Protein AF-A0A645JCH7-F1 (afdb_monomer_lite)

Organism: NCBI:txid1076179

Sequence (57 aa):
MKRIIYRWRVSHPEHGSAEVVGVNRYEAILAAAKIWRVPWTPIARACVYEKLGEVAS

Structure (mmCIF, N/CA/C/O backbone):
data_AF-A0A645JCH7-F1
#
_entry.id   AF-A0A645JCH7-F1
#
loop_
_atom_site.group_PDB
_atom_site.id
_atom_site.type_symbol
_atom_site.label_atom_id
_atom_site.label_alt_id
_atom_site.label_comp_id
_atom_site.label_asym_id
_atom_site.label_entity_id
_atom_site.label_seq_id
_atom_site.pdbx_PDB_ins_code
_atom_site.Cartn_x
_atom_site.Cartn_y
_atom_site.Cartn_z
_atom_site.occupancy
_atom_site.B_iso_or_equiv
_atom_site.auth_seq_id
_atom_site.auth_comp_id
_atom_site.auth_asym_id
_atom_site.auth_atom_id
_atom_site.pdbx_PDB_model_num
ATOM 1 N N . MET A 1 1 ? -19.118 -3.964 14.449 1.00 52.91 1 MET A N 1
ATOM 2 C CA . MET A 1 1 ? -17.660 -3.714 14.549 1.00 52.91 1 MET A CA 1
ATOM 3 C C . MET A 1 1 ? -17.320 -2.524 13.665 1.00 52.91 1 MET A C 1
ATOM 5 O O . MET A 1 1 ? -17.543 -2.619 12.464 1.00 52.91 1 MET A O 1
ATOM 9 N N . LYS A 1 2 ? -16.848 -1.402 14.228 1.00 58.00 2 LYS A N 1
ATOM 10 C CA . LYS A 1 2 ? -16.358 -0.271 13.422 1.00 58.00 2 LYS A CA 1
ATOM 11 C C . LYS A 1 2 ? -15.026 -0.684 12.797 1.00 58.00 2 LYS A C 1
ATOM 13 O O . LYS A 1 2 ? -14.067 -0.929 13.525 1.00 58.00 2 LYS A O 1
ATOM 18 N N . ARG A 1 3 ? -14.974 -0.828 11.470 1.00 70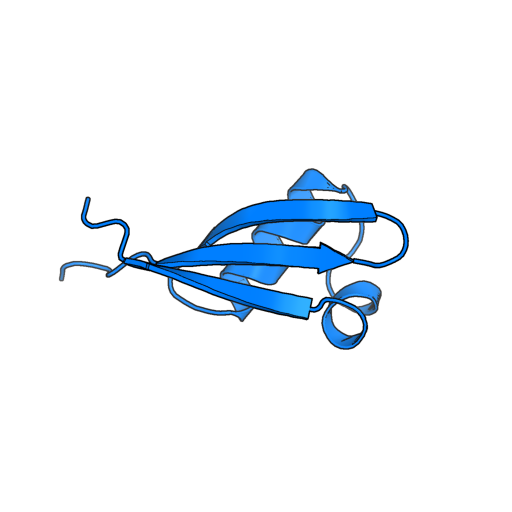.50 3 ARG A N 1
ATOM 19 C CA . ARG A 1 3 ? -13.693 -0.948 10.768 1.00 70.50 3 ARG A CA 1
ATOM 20 C C . ARG A 1 3 ? -13.106 0.445 10.707 1.00 70.50 3 ARG A C 1
ATOM 22 O O . ARG A 1 3 ? -13.630 1.301 10.006 1.00 70.50 3 ARG A O 1
ATOM 29 N N . ILE A 1 4 ? -12.060 0.659 11.485 1.00 79.38 4 ILE A N 1
ATOM 30 C CA . ILE A 1 4 ? -11.281 1.876 11.391 1.00 79.38 4 ILE A CA 1
ATOM 31 C C . ILE A 1 4 ? -10.577 1.861 10.033 1.00 79.38 4 ILE A C 1
ATOM 33 O O . ILE A 1 4 ? -9.804 0.947 9.739 1.00 79.38 4 ILE A O 1
ATOM 37 N N . ILE A 1 5 ? -10.886 2.845 9.196 1.00 86.62 5 ILE A N 1
ATOM 38 C CA . ILE A 1 5 ? -10.240 3.029 7.902 1.00 86.62 5 ILE A CA 1
ATOM 39 C C . ILE A 1 5 ? -9.211 4.136 8.072 1.00 86.62 5 ILE A C 1
ATOM 41 O O . ILE A 1 5 ? -9.493 5.179 8.651 1.00 86.62 5 ILE A O 1
ATOM 45 N N . TYR A 1 6 ? -8.006 3.917 7.568 1.00 88.56 6 TYR A N 1
ATOM 46 C CA . TYR A 1 6 ? -6.962 4.928 7.578 1.00 88.56 6 TYR A CA 1
ATOM 47 C C . TYR A 1 6 ? -6.773 5.493 6.176 1.00 88.56 6 TYR A C 1
ATOM 49 O O . TYR A 1 6 ? -6.894 4.776 5.179 1.00 88.56 6 TYR A O 1
ATOM 57 N N . ARG A 1 7 ? -6.454 6.785 6.104 1.00 91.56 7 ARG A N 1
ATOM 58 C CA . ARG A 1 7 ? -5.977 7.421 4.882 1.00 91.56 7 ARG A CA 1
ATOM 59 C C . ARG A 1 7 ? -4.482 7.172 4.775 1.00 91.56 7 ARG A C 1
ATOM 61 O O . ARG A 1 7 ? -3.725 7.439 5.710 1.00 91.56 7 ARG A O 1
ATOM 68 N N . TRP A 1 8 ? -4.071 6.668 3.628 1.00 93.38 8 TRP A N 1
ATOM 69 C CA . TRP A 1 8 ? -2.692 6.377 3.293 1.00 93.38 8 TRP A CA 1
ATOM 70 C C . TRP A 1 8 ? -2.313 7.154 2.043 1.00 93.38 8 TRP A C 1
ATOM 72 O O . TRP A 1 8 ? -3.082 7.231 1.089 1.00 93.38 8 TRP A O 1
ATOM 82 N N . ARG A 1 9 ? -1.103 7.695 2.029 1.00 93.56 9 ARG A N 1
ATOM 83 C CA . ARG A 1 9 ? -0.467 8.208 0.825 1.00 93.56 9 ARG A CA 1
ATOM 84 C C . ARG A 1 9 ? 0.581 7.204 0.391 1.00 93.56 9 ARG A C 1
ATOM 86 O O . ARG A 1 9 ? 1.522 6.945 1.132 1.00 93.56 9 ARG A O 1
ATOM 93 N N . VAL A 1 10 ? 0.398 6.618 -0.781 1.00 93.06 10 VAL A N 1
ATOM 94 C CA . VAL A 1 10 ? 1.338 5.668 -1.371 1.00 93.06 10 VAL A CA 1
ATOM 95 C C . VAL A 1 10 ? 2.051 6.370 -2.513 1.00 93.06 10 VAL A C 1
ATOM 97 O O . VAL A 1 10 ? 1.412 6.801 -3.464 1.00 93.06 10 VAL A O 1
ATOM 100 N N . SER A 1 11 ? 3.367 6.492 -2.429 1.00 92.19 11 SER A N 1
ATOM 101 C CA . SER A 1 11 ? 4.204 7.081 -3.471 1.00 92.19 11 SER A CA 1
ATOM 102 C C . SER A 1 11 ? 5.065 6.012 -4.120 1.00 92.19 11 SER A C 1
ATOM 104 O O . SER A 1 11 ? 5.714 5.232 -3.429 1.00 92.19 11 SER A O 1
ATOM 106 N N . HIS A 1 12 ? 5.079 5.983 -5.446 1.00 89.62 12 HIS A N 1
ATOM 107 C CA . HIS A 1 12 ? 5.927 5.122 -6.255 1.00 89.62 12 HIS A CA 1
ATOM 108 C C . HIS A 1 12 ? 6.799 5.988 -7.176 1.00 89.62 12 HIS A C 1
ATOM 110 O O . HIS A 1 12 ? 6.270 6.922 -7.785 1.00 89.62 12 HIS A O 1
ATOM 116 N N . PRO A 1 13 ? 8.103 5.693 -7.320 1.00 88.19 13 PRO A N 1
ATOM 117 C CA . PRO A 1 13 ? 9.018 6.510 -8.120 1.00 88.19 13 PRO A CA 1
ATOM 118 C C . PRO A 1 13 ? 8.576 6.668 -9.582 1.00 88.19 13 PRO A C 1
ATOM 120 O O . PRO A 1 13 ? 8.758 7.733 -10.159 1.00 88.19 13 PRO A O 1
ATOM 123 N N . GLU A 1 14 ? 7.948 5.644 -10.165 1.00 89.25 14 GLU A N 1
ATOM 124 C CA . GLU A 1 14 ? 7.538 5.654 -11.579 1.00 89.25 14 GLU A CA 1
ATOM 125 C C . GLU A 1 14 ? 6.071 6.051 -11.803 1.00 89.25 14 GLU A C 1
ATOM 127 O O . GLU A 1 14 ? 5.697 6.436 -12.907 1.00 89.25 14 GLU A O 1
ATOM 132 N N . HIS A 1 15 ? 5.217 5.945 -10.778 1.00 85.62 15 HIS A N 1
ATOM 133 C CA . HIS A 1 15 ? 3.763 6.147 -10.919 1.00 85.62 15 HIS A CA 1
ATOM 134 C C . HIS A 1 15 ? 3.241 7.367 -10.149 1.00 85.62 15 HIS A C 1
ATOM 136 O O . HIS A 1 15 ? 2.055 7.692 -10.224 1.00 85.62 15 HIS A O 1
ATOM 142 N N . GLY A 1 16 ? 4.120 8.058 -9.419 1.00 89.44 16 GLY A N 1
ATOM 143 C CA . GLY A 1 16 ? 3.769 9.212 -8.602 1.00 89.44 16 GLY A CA 1
ATOM 144 C C . GLY A 1 16 ? 3.119 8.817 -7.279 1.00 89.44 16 GLY A C 1
ATOM 145 O O . GLY A 1 16 ? 3.316 7.718 -6.761 1.00 89.44 16 GLY A O 1
ATOM 146 N N . SER A 1 17 ? 2.350 9.737 -6.707 1.00 91.69 17 SER A N 1
ATOM 147 C CA . SER A 1 17 ? 1.672 9.547 -5.424 1.00 91.69 17 SER A CA 1
ATOM 148 C C . SER A 1 17 ? 0.177 9.314 -5.609 1.00 91.69 17 SER A C 1
ATOM 150 O O . SER A 1 17 ? -0.482 10.051 -6.335 1.00 91.69 17 SER A O 1
ATOM 152 N N . ALA A 1 18 ? -0.370 8.337 -4.894 1.00 91.56 18 ALA A N 1
ATOM 153 C CA . ALA A 1 18 ? -1.791 8.046 -4.809 1.00 91.56 18 ALA A CA 1
ATOM 154 C C . ALA A 1 18 ? -2.248 8.127 -3.349 1.00 91.56 18 ALA A C 1
ATOM 156 O O . ALA A 1 18 ? -1.652 7.525 -2.455 1.00 91.56 18 ALA A O 1
ATOM 157 N N . GLU A 1 19 ? -3.322 8.868 -3.101 1.00 93.00 19 GLU A N 1
ATOM 158 C CA . GLU A 1 19 ? -4.003 8.858 -1.812 1.00 93.00 19 GLU A CA 1
ATOM 159 C C . GLU A 1 19 ? -5.119 7.823 -1.837 1.00 93.00 19 GLU A C 1
ATOM 161 O O . GLU A 1 19 ? -5.982 7.827 -2.713 1.00 93.00 19 GLU A O 1
ATOM 166 N N . VAL A 1 20 ? -5.087 6.916 -0.871 1.00 92.00 20 VAL A N 1
ATOM 167 C CA .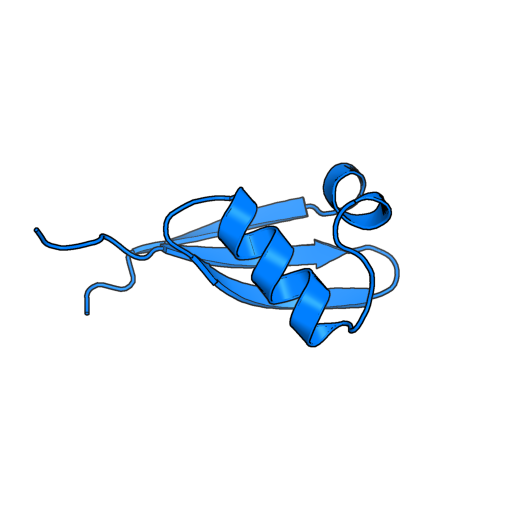 VAL A 1 20 ? -5.970 5.757 -0.805 1.00 92.00 20 VAL A CA 1
ATOM 168 C C . VAL A 1 20 ? -6.458 5.551 0.614 1.00 92.00 20 VAL A C 1
ATOM 170 O O . VAL A 1 20 ? -5.823 5.955 1.587 1.00 92.00 20 VAL A O 1
ATOM 173 N N . VAL A 1 21 ? -7.603 4.898 0.739 1.00 90.56 21 VAL A N 1
ATOM 174 C CA . VAL A 1 21 ? -8.164 4.512 2.030 1.00 90.56 21 VAL A CA 1
ATOM 175 C C . VAL A 1 21 ? -8.044 3.006 2.199 1.00 90.56 21 VAL A C 1
ATOM 177 O O . VAL A 1 21 ? -8.280 2.246 1.263 1.00 90.56 21 VAL A O 1
ATOM 180 N N . GLY A 1 22 ? -7.641 2.570 3.387 1.00 88.19 22 GLY A N 1
ATOM 181 C CA . GLY A 1 22 ? -7.440 1.156 3.670 1.00 88.19 22 GLY A CA 1
ATOM 182 C C . GLY A 1 22 ? -7.366 0.883 5.161 1.00 88.19 22 GLY A C 1
ATOM 183 O O . GLY A 1 22 ? -6.894 1.712 5.944 1.00 88.19 22 GLY A O 1
ATOM 184 N N . VAL A 1 23 ? -7.818 -0.303 5.564 1.00 88.12 23 VAL A N 1
ATOM 185 C CA . VAL A 1 23 ? -7.761 -0.728 6.970 1.00 88.12 23 VAL A CA 1
ATOM 186 C C . VAL A 1 23 ? -6.307 -0.938 7.411 1.00 88.12 23 VAL A C 1
ATOM 188 O O . VAL A 1 23 ? -5.950 -0.718 8.565 1.00 88.12 23 VAL A O 1
ATOM 191 N N . ASN A 1 24 ? -5.434 -1.327 6.481 1.00 87.75 24 ASN A N 1
ATOM 192 C CA . ASN A 1 24 ? -4.014 -1.550 6.722 1.00 87.75 24 ASN A CA 1
ATOM 193 C C . ASN A 1 24 ? -3.163 -1.113 5.513 1.00 87.75 24 ASN A C 1
ATOM 195 O O . ASN A 1 24 ? -3.679 -0.728 4.463 1.00 87.75 24 ASN A O 1
ATOM 199 N N . ARG A 1 25 ? -1.836 -1.204 5.667 1.00 86.31 25 ARG A N 1
ATOM 200 C CA . ARG A 1 25 ? -0.855 -0.860 4.620 1.00 86.31 25 ARG A CA 1
ATOM 201 C C . ARG A 1 25 ? -1.045 -1.678 3.340 1.00 86.31 25 ARG A C 1
ATOM 203 O O . ARG A 1 25 ? -0.839 -1.166 2.249 1.00 86.31 25 ARG A O 1
ATOM 210 N N . TYR A 1 26 ? -1.426 -2.946 3.471 1.00 88.69 26 TYR A N 1
ATOM 211 C CA . TYR A 1 26 ? -1.570 -3.855 2.339 1.00 88.69 26 TYR A CA 1
ATOM 212 C C . TYR A 1 26 ? -2.767 -3.482 1.458 1.00 88.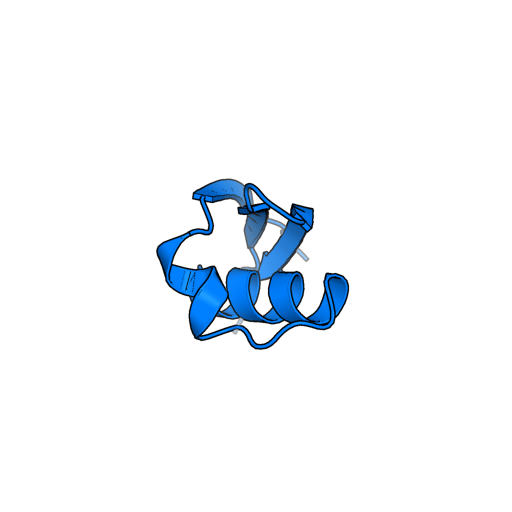69 26 TYR A C 1
ATOM 214 O O . TYR A 1 26 ? -2.635 -3.394 0.240 1.00 88.69 26 TYR A O 1
ATOM 222 N N . GLU A 1 27 ? -3.912 -3.171 2.068 1.00 89.38 27 GLU A N 1
ATOM 223 C CA . GLU A 1 27 ? -5.077 -2.657 1.344 1.00 89.38 27 GLU A CA 1
ATOM 224 C C . GLU A 1 27 ? -4.792 -1.315 0.672 1.00 89.38 27 GLU A C 1
ATOM 226 O O . GLU A 1 27 ? -5.231 -1.098 -0.456 1.00 89.38 27 GLU A O 1
ATOM 231 N N . ALA A 1 28 ? -4.000 -0.448 1.311 1.00 90.88 28 ALA A N 1
ATOM 232 C CA . ALA A 1 28 ? -3.543 0.787 0.687 1.00 90.88 28 ALA A CA 1
ATOM 233 C C . ALA A 1 28 ? -2.712 0.513 -0.581 1.00 90.88 28 ALA A C 1
ATOM 235 O O . ALA A 1 28 ? -2.977 1.098 -1.628 1.00 90.88 28 ALA A O 1
ATOM 236 N N . ILE A 1 29 ? -1.761 -0.425 -0.536 1.00 89.94 29 ILE A N 1
ATOM 237 C CA . ILE A 1 29 ? -0.954 -0.798 -1.711 1.00 89.94 29 ILE A CA 1
ATOM 238 C C . ILE A 1 29 ? -1.834 -1.392 -2.816 1.00 89.94 29 ILE A C 1
ATOM 240 O O . ILE A 1 29 ? -1.683 -1.025 -3.977 1.00 89.94 29 ILE A O 1
ATOM 244 N N . LEU A 1 30 ? -2.786 -2.265 -2.474 1.00 92.31 30 LEU A N 1
ATOM 245 C CA . LEU A 1 30 ? -3.725 -2.827 -3.448 1.00 92.31 30 LEU A CA 1
ATOM 246 C C . LEU A 1 30 ? -4.590 -1.746 -4.106 1.00 92.31 30 LEU A C 1
ATOM 248 O O . LEU A 1 30 ? -4.820 -1.794 -5.314 1.00 92.31 30 LEU A O 1
ATOM 252 N N . ALA A 1 31 ? -5.072 -0.774 -3.331 1.00 92.50 31 ALA A N 1
ATOM 253 C CA . ALA A 1 31 ? -5.841 0.349 -3.852 1.00 92.50 31 ALA A CA 1
ATOM 254 C C . ALA A 1 31 ? -4.987 1.243 -4.766 1.00 92.50 31 ALA A C 1
ATOM 256 O O . ALA A 1 31 ? -5.436 1.605 -5.853 1.00 92.50 31 ALA A O 1
ATOM 257 N N . ALA A 1 32 ? -3.743 1.531 -4.380 1.00 92.38 32 ALA A N 1
ATOM 258 C CA . ALA A 1 32 ? -2.821 2.332 -5.184 1.00 92.38 32 ALA A CA 1
ATOM 259 C C . ALA A 1 32 ? -2.456 1.619 -6.496 1.00 92.38 32 ALA A C 1
ATOM 261 O O . ALA A 1 32 ? -2.538 2.209 -7.571 1.00 92.38 32 ALA A O 1
ATOM 262 N N . ALA A 1 33 ? -2.174 0.316 -6.430 1.00 92.19 33 ALA A N 1
ATOM 263 C CA . ALA A 1 33 ? -1.915 -0.526 -7.595 1.00 92.19 33 ALA A CA 1
ATOM 264 C C . ALA A 1 33 ? -3.087 -0.517 -8.590 1.00 92.19 33 ALA A C 1
ATOM 266 O O . ALA A 1 33 ? -2.878 -0.417 -9.799 1.00 92.19 33 ALA A O 1
ATOM 267 N N . LYS A 1 34 ? -4.332 -0.553 -8.089 1.00 92.50 34 LYS A N 1
ATOM 268 C CA . LYS A 1 34 ? -5.540 -0.438 -8.924 1.00 92.50 34 LYS A CA 1
ATOM 269 C C . LYS A 1 34 ? -5.639 0.919 -9.623 1.00 92.50 34 LYS A C 1
ATOM 271 O O . LYS A 1 34 ? -5.998 0.948 -10.797 1.00 92.50 34 LYS A O 1
ATOM 276 N N . ILE A 1 35 ? -5.313 2.016 -8.935 1.00 92.50 35 ILE A N 1
ATOM 277 C CA . ILE A 1 35 ? -5.304 3.371 -9.518 1.00 92.50 35 ILE A CA 1
ATOM 278 C C . ILE A 1 35 ? -4.274 3.455 -10.646 1.00 92.50 35 ILE A C 1
ATOM 280 O O . ILE A 1 35 ? -4.584 3.936 -11.734 1.00 92.50 35 ILE A O 1
ATOM 284 N N . TRP A 1 36 ? -3.075 2.926 -10.412 1.00 91.88 36 TRP A N 1
ATOM 285 C CA . TRP A 1 36 ? -1.996 2.907 -11.399 1.00 91.88 36 TRP A CA 1
ATOM 286 C C . TRP A 1 36 ? -2.173 1.844 -12.489 1.00 91.88 36 TRP A C 1
ATOM 288 O O . TRP A 1 36 ? -1.451 1.868 -13.479 1.00 91.88 36 TRP A O 1
ATOM 298 N N . ARG A 1 37 ? -3.149 0.937 -12.339 1.00 92.25 37 ARG A N 1
ATOM 299 C CA . ARG A 1 37 ? -3.414 -0.197 -13.242 1.00 92.25 37 ARG A CA 1
ATOM 300 C C . ARG A 1 37 ? -2.198 -1.106 -13.438 1.00 92.25 37 ARG A C 1
ATOM 302 O O . ARG A 1 37 ? -1.990 -1.652 -14.519 1.00 92.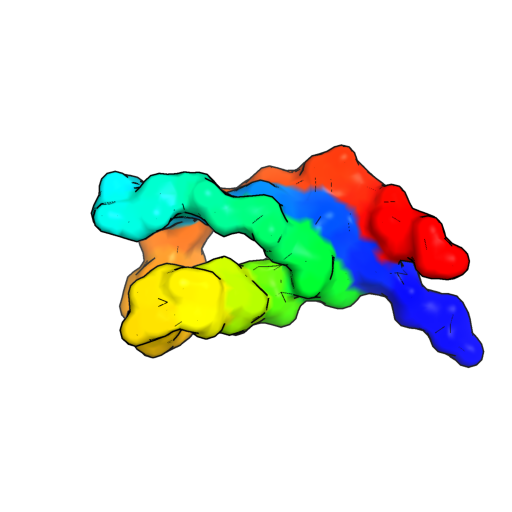25 37 ARG A O 1
ATOM 309 N N . VAL A 1 38 ? -1.422 -1.298 -12.376 1.00 89.88 38 VAL A N 1
ATOM 310 C CA . VAL A 1 38 ? -0.241 -2.170 -12.360 1.00 89.88 38 VAL A CA 1
ATOM 311 C C . VAL A 1 38 ? -0.405 -3.275 -11.314 1.00 89.88 38 VAL A C 1
ATOM 313 O O . VAL A 1 38 ? -1.152 -3.109 -10.345 1.00 89.88 38 VAL A O 1
ATOM 316 N N . PRO A 1 39 ? 0.264 -4.427 -11.475 1.00 90.44 39 PRO A N 1
ATOM 317 C CA . PRO A 1 39 ? 0.276 -5.456 -10.444 1.00 90.44 39 PRO A CA 1
ATOM 318 C C . PRO A 1 39 ? 0.915 -4.931 -9.150 1.00 90.44 39 PRO A C 1
ATOM 320 O O . PRO A 1 39 ? 1.950 -4.268 -9.168 1.00 90.44 39 PRO A O 1
ATOM 323 N N . TRP A 1 40 ? 0.306 -5.258 -8.007 1.00 87.94 40 TRP A N 1
ATOM 324 C CA . TRP A 1 40 ? 0.752 -4.778 -6.695 1.00 87.94 40 TRP A CA 1
ATOM 325 C C . TRP A 1 40 ? 2.073 -5.418 -6.232 1.00 87.94 40 TRP A C 1
ATOM 327 O O . TRP A 1 40 ? 2.826 -4.805 -5.481 1.00 87.94 40 TRP A O 1
ATOM 337 N N . THR A 1 41 ? 2.368 -6.643 -6.676 1.00 88.12 41 THR A N 1
ATOM 338 C CA . THR A 1 41 ? 3.539 -7.423 -6.251 1.00 88.12 41 THR A CA 1
ATOM 339 C C . THR A 1 41 ? 4.885 -6.754 -6.560 1.00 88.12 41 THR A C 1
ATOM 341 O O . THR A 1 41 ? 5.693 -6.663 -5.633 1.00 88.12 41 THR A O 1
ATOM 344 N N . PRO A 1 42 ? 5.166 -6.253 -7.784 1.00 85.94 42 PRO A N 1
ATOM 345 C CA . PRO A 1 42 ? 6.430 -5.572 -8.064 1.00 85.94 42 PRO A CA 1
ATOM 346 C C . PRO A 1 42 ? 6.539 -4.220 -7.357 1.00 85.94 42 PRO A C 1
ATOM 348 O O . PRO A 1 42 ? 7.599 -3.888 -6.830 1.00 85.94 42 PRO A O 1
ATOM 351 N N . ILE A 1 43 ? 5.445 -3.459 -7.285 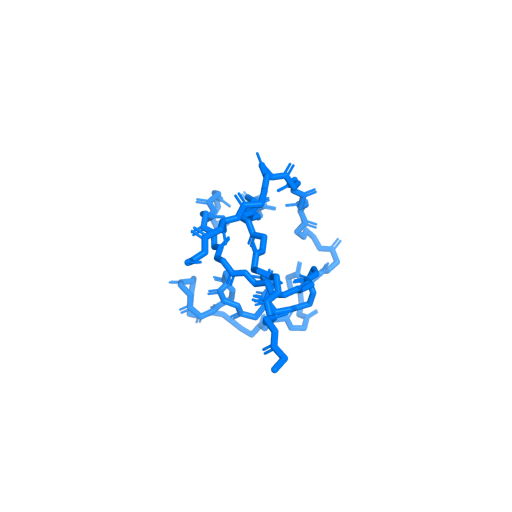1.00 86.19 43 ILE A N 1
ATOM 352 C CA . ILE A 1 43 ? 5.482 -2.106 -6.722 1.00 86.19 43 ILE A CA 1
ATOM 353 C C . ILE A 1 43 ? 5.544 -2.108 -5.192 1.00 86.19 43 ILE A C 1
ATOM 355 O O . ILE A 1 43 ? 6.075 -1.171 -4.610 1.00 86.19 43 ILE A O 1
ATOM 359 N N . ALA A 1 44 ? 5.062 -3.156 -4.512 1.00 86.06 44 ALA A N 1
ATOM 360 C CA . ALA A 1 44 ? 4.958 -3.187 -3.049 1.00 86.06 44 ALA A CA 1
ATOM 361 C C . ALA A 1 44 ? 6.287 -2.919 -2.326 1.00 86.06 44 ALA A C 1
ATOM 363 O O . ALA A 1 44 ? 6.285 -2.362 -1.230 1.00 86.06 44 ALA A O 1
ATOM 364 N N . ARG A 1 45 ? 7.418 -3.304 -2.932 1.00 86.50 45 ARG A N 1
ATOM 365 C CA . ARG A 1 45 ? 8.762 -3.067 -2.379 1.00 86.50 45 ARG A CA 1
ATOM 366 C C . ARG A 1 45 ? 9.320 -1.680 -2.705 1.00 86.50 45 ARG A C 1
ATOM 368 O O . ARG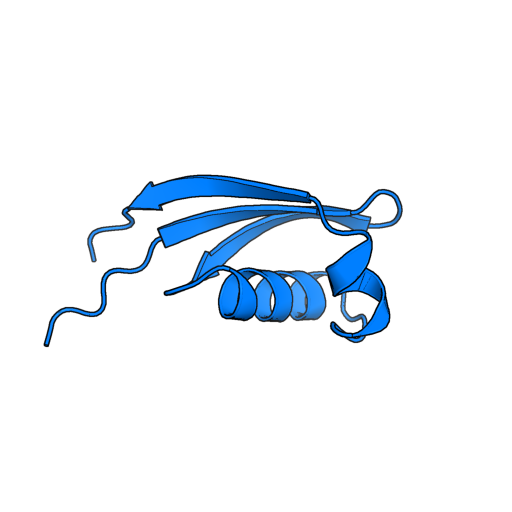 A 1 45 ? 10.190 -1.212 -1.981 1.00 86.50 45 ARG A O 1
ATOM 375 N N . ALA A 1 46 ? 8.846 -1.060 -3.783 1.00 87.19 46 ALA A N 1
ATOM 376 C CA . ALA A 1 46 ? 9.269 0.261 -4.246 1.00 87.19 46 ALA A CA 1
ATOM 377 C C . ALA A 1 46 ? 8.341 1.390 -3.756 1.00 87.19 46 ALA A C 1
ATOM 379 O O . ALA A 1 46 ? 8.703 2.563 -3.811 1.00 87.19 46 ALA A O 1
ATOM 380 N N . CYS A 1 47 ? 7.147 1.048 -3.268 1.00 87.56 47 CYS A N 1
ATOM 381 C CA . CYS A 1 47 ? 6.191 1.993 -2.716 1.00 87.56 47 CYS A CA 1
ATOM 382 C C . CYS A 1 47 ? 6.611 2.493 -1.329 1.00 87.56 47 CYS A C 1
ATOM 384 O O . CYS A 1 47 ? 6.803 1.716 -0.393 1.00 87.56 47 CYS A O 1
ATOM 386 N N . VAL A 1 48 ? 6.626 3.812 -1.170 1.00 90.06 48 VAL A N 1
ATOM 387 C CA . VAL A 1 48 ? 6.678 4.492 0.125 1.00 90.06 48 VAL A CA 1
ATOM 388 C C . VAL A 1 48 ? 5.250 4.746 0.588 1.00 90.06 48 VAL A C 1
ATOM 390 O O . VAL A 1 48 ? 4.430 5.231 -0.187 1.00 90.06 48 VAL A O 1
ATOM 393 N N . TYR A 1 49 ? 4.936 4.427 1.841 1.00 88.19 49 TYR A N 1
ATOM 394 C CA . TYR A 1 49 ? 3.610 4.642 2.415 1.00 88.19 49 TYR A CA 1
ATOM 395 C C . TYR A 1 49 ? 3.675 5.590 3.611 1.00 88.19 49 TYR A C 1
ATOM 397 O O . TYR A 1 49 ? 4.496 5.431 4.512 1.00 88.19 49 TYR A O 1
ATOM 405 N N . GLU A 1 50 ? 2.754 6.542 3.645 1.00 90.75 50 GLU A N 1
ATOM 406 C CA . GLU A 1 50 ? 2.594 7.500 4.732 1.00 90.75 50 GLU A CA 1
ATOM 407 C C . GLU A 1 50 ? 1.162 7.429 5.262 1.00 90.75 50 GLU A C 1
ATOM 409 O O . GLU A 1 50 ? 0.194 7.479 4.502 1.00 90.75 50 GLU A O 1
ATOM 414 N N . LYS A 1 51 ? 1.014 7.258 6.578 1.00 89.94 51 LYS A N 1
ATOM 415 C CA . LYS A 1 51 ? -0.296 7.207 7.232 1.00 89.94 51 LYS A CA 1
ATOM 416 C C . LYS A 1 51 ? -0.743 8.639 7.517 1.00 89.94 51 LYS A C 1
ATOM 418 O O . LYS A 1 51 ? -0.227 9.263 8.435 1.00 89.94 51 LYS A O 1
ATOM 423 N N . LEU A 1 52 ? -1.706 9.135 6.746 1.00 87.44 52 LEU A N 1
ATOM 424 C CA . LEU A 1 52 ? -2.193 10.514 6.842 1.00 87.44 52 LEU A CA 1
ATOM 425 C C . LEU A 1 52 ? -3.186 10.725 7.991 1.00 87.44 52 LEU A C 1
ATOM 427 O O . LEU A 1 52 ? -3.374 11.849 8.441 1.00 87.44 52 LEU A O 1
ATOM 431 N N . GLY A 1 53 ? -3.822 9.662 8.479 1.00 86.44 53 GLY A N 1
ATOM 432 C CA . GLY A 1 53 ? -4.735 9.750 9.614 1.00 86.44 53 GLY A CA 1
ATOM 433 C C . GLY A 1 53 ? -5.871 8.747 9.538 1.00 86.44 53 GLY A C 1
ATOM 434 O O . GLY A 1 53 ? -5.934 7.912 8.636 1.00 86.44 53 GLY A O 1
ATOM 435 N N . GLU A 1 54 ? -6.752 8.805 10.525 1.00 85.38 54 GLU A N 1
ATOM 436 C CA . GLU A 1 54 ? -7.954 7.985 10.580 1.00 85.38 54 GLU A CA 1
ATOM 437 C C . GLU A 1 54 ? -9.087 8.667 9.811 1.00 85.38 54 GLU A C 1
ATOM 439 O O . GLU A 1 54 ? -9.386 9.837 10.035 1.00 85.38 54 GLU A O 1
ATOM 444 N N . VAL A 1 55 ? -9.702 7.937 8.886 1.00 80.00 55 VAL A N 1
ATOM 445 C CA . VAL A 1 55 ? -10.949 8.341 8.243 1.00 80.00 55 VAL A CA 1
ATOM 446 C C . VAL A 1 55 ? -12.055 7.727 9.084 1.00 80.00 55 VAL A C 1
ATOM 448 O O . VAL A 1 55 ? -12.445 6.575 8.885 1.00 80.00 55 VAL A O 1
ATOM 451 N N . ALA A 1 56 ? -12.504 8.477 10.087 1.00 59.69 56 ALA A N 1
ATOM 452 C CA . ALA A 1 56 ? -13.716 8.131 10.807 1.00 59.69 56 ALA A CA 1
ATOM 453 C C . ALA A 1 56 ? -14.880 8.213 9.811 1.00 59.69 56 ALA A C 1
ATOM 455 O O . ALA A 1 56 ? -15.204 9.298 9.327 1.00 59.69 56 ALA A O 1
ATOM 456 N N . SER A 1 57 ? -15.441 7.057 9.454 1.00 52.53 57 SER A N 1
ATOM 457 C CA . SER A 1 57 ? -16.736 6.995 8.777 1.00 52.53 57 SER A CA 1
ATOM 458 C C . SER A 1 57 ? -17.875 7.184 9.766 1.00 52.53 57 SER A C 1
ATOM 460 O O . SER A 1 57 ? -17.717 6.797 10.951 1.00 52.53 57 SER A O 1
#

Secondary structure (DSSP, 8-state):
----EEEEEEEETTTEEEEEEESSHHHHHHHHHHHHTS-HHHHTTT-EEEEEEEE--

Radius of gyration: 10.98 Å; chains: 1; bounding box: 27×18×28 Å

pLDDT: mean 86.57, std 9.31, range [52.53, 93.56]

Foldseek 3Di:
DDQWKWWKWKAAPVQGIDIDIGSDPVVRLVRVCVVSVHDSVVRVVRIDMDTPGIDRD